Protein AF-A0A3C1NC01-F1 (afdb_monomer)

Solvent-accessible surface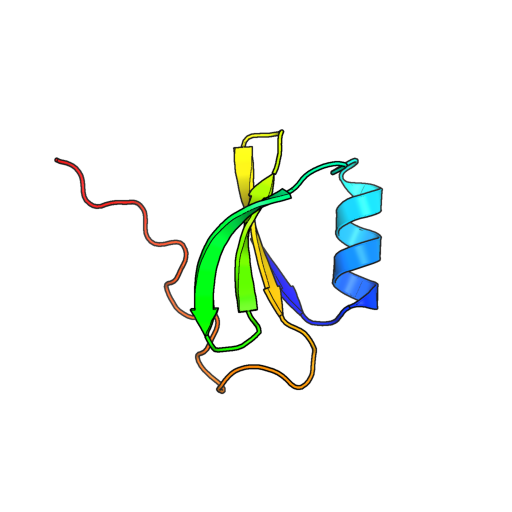 area (backbone atoms only — not comparable to full-atom values): 4083 Å² total; per-residue (Å²): 91,81,40,67,25,63,68,58,41,49,56,50,34,61,75,68,68,58,89,48,72,46,79,75,48,71,76,47,87,85,27,44,35,26,34,35,84,89,66,50,52,40,34,53,32,47,74,91,50,68,62,101,61,67,77,65,79,79,79,63,73,78,78,83,131

pLDDT: mean 82.97, std 12.04, range [45.75, 94.5]

Radius of gyration: 11.99 Å; Cα contacts (8 Å, |Δi|>4): 96; chains: 1; bounding box: 27×25×31 Å

Structure (mmCIF, N/CA/C/O backbone):
data_AF-A0A3C1NC01-F1
#
_entry.id   AF-A0A3C1NC01-F1
#
loop_
_atom_site.group_PDB
_atom_site.id
_atom_site.type_symbol
_atom_site.label_atom_id
_atom_site.label_alt_id
_atom_site.label_comp_id
_atom_site.label_asym_id
_atom_site.label_entity_id
_atom_site.label_seq_id
_atom_site.pdbx_PDB_ins_code
_atom_site.Cartn_x
_atom_site.Cartn_y
_atom_site.Cartn_z
_atom_site.occupancy
_atom_site.B_iso_or_equiv
_atom_site.auth_seq_id
_atom_site.auth_comp_id
_atom_site.auth_asym_id
_atom_site.auth_atom_id
_atom_site.pdbx_PDB_model_num
ATOM 1 N N . MET A 1 1 ? 4.166 -1.544 6.938 1.00 83.38 1 MET A N 1
ATOM 2 C CA . MET A 1 1 ? 3.952 -2.773 6.151 1.00 83.38 1 MET A CA 1
ATOM 3 C C . MET A 1 1 ? 4.161 -2.458 4.682 1.00 83.38 1 MET A C 1
ATOM 5 O O . MET A 1 1 ? 3.714 -1.410 4.226 1.00 83.38 1 MET A O 1
ATOM 9 N N . THR A 1 2 ? 4.862 -3.335 3.971 1.00 85.81 2 THR A N 1
ATOM 10 C CA . THR A 1 2 ? 5.087 -3.254 2.525 1.00 85.81 2 THR A CA 1
ATOM 11 C C . THR A 1 2 ? 4.330 -4.375 1.836 1.00 85.81 2 THR A C 1
ATOM 13 O O . THR A 1 2 ? 4.386 -5.520 2.279 1.00 85.81 2 THR A O 1
ATOM 16 N N . VAL A 1 3 ? 3.625 -4.053 0.756 1.00 85.94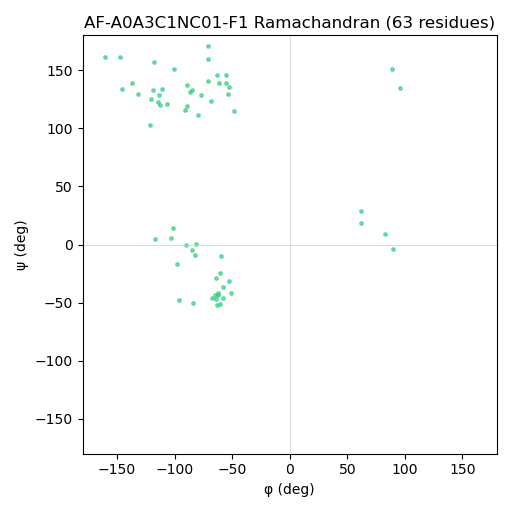 3 VAL A N 1
ATOM 17 C CA . VAL A 1 3 ? 2.932 -5.053 -0.059 1.00 85.94 3 VAL A CA 1
ATOM 18 C C . VAL A 1 3 ? 3.145 -4.756 -1.540 1.00 85.94 3 VAL A C 1
ATOM 20 O O . VAL A 1 3 ? 3.145 -3.601 -1.974 1.00 85.94 3 VAL A O 1
ATOM 23 N N . CYS A 1 4 ? 3.370 -5.817 -2.312 1.00 87.31 4 CYS A N 1
ATOM 24 C CA . CYS A 1 4 ? 3.662 -5.749 -3.737 1.00 87.31 4 CYS A CA 1
ATOM 25 C C . CYS A 1 4 ? 2.588 -6.495 -4.531 1.00 87.31 4 CYS A C 1
ATOM 27 O O . CYS A 1 4 ? 2.266 -7.645 -4.229 1.00 87.31 4 CYS A O 1
ATOM 29 N N . GLY A 1 5 ? 2.088 -5.853 -5.585 1.00 86.06 5 GLY A N 1
ATOM 30 C CA . GLY A 1 5 ? 1.062 -6.392 -6.476 1.00 86.06 5 GLY A CA 1
ATOM 31 C C . GLY A 1 5 ? -0.344 -5.931 -6.094 1.00 86.06 5 GLY A C 1
ATOM 32 O O . GLY A 1 5 ? -0.724 -5.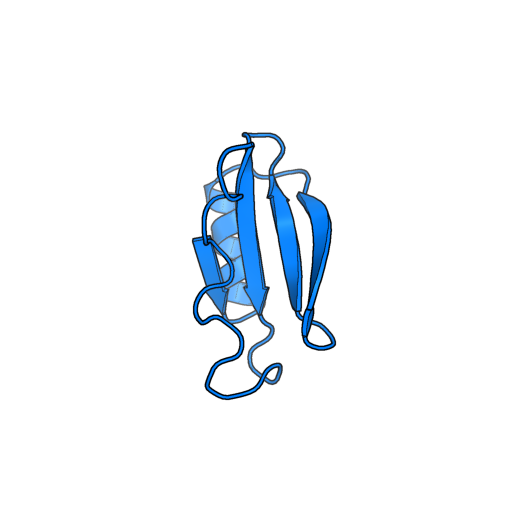961 -4.925 1.00 86.06 5 GLY A O 1
ATOM 33 N N . GLY A 1 6 ? -1.127 -5.507 -7.090 1.00 87.19 6 GLY A N 1
ATOM 34 C CA . GLY A 1 6 ? -2.462 -4.939 -6.867 1.00 87.19 6 GLY A CA 1
ATOM 35 C C . GLY A 1 6 ? -3.417 -5.917 -6.182 1.00 87.19 6 GLY A C 1
ATOM 36 O O . GLY A 1 6 ? -3.974 -5.589 -5.143 1.00 87.19 6 GLY A O 1
ATOM 37 N N . ALA A 1 7 ? -3.534 -7.143 -6.704 1.00 90.00 7 ALA A N 1
ATOM 38 C CA . ALA A 1 7 ? -4.420 -8.167 -6.142 1.00 90.00 7 ALA A CA 1
ATOM 39 C C . ALA A 1 7 ? -4.040 -8.558 -4.702 1.00 90.00 7 ALA A C 1
ATOM 41 O O . ALA A 1 7 ? -4.910 -8.655 -3.842 1.00 90.00 7 ALA A O 1
ATOM 42 N N . THR A 1 8 ? -2.743 -8.713 -4.419 1.00 90.12 8 THR A N 1
ATOM 43 C CA . THR A 1 8 ? -2.236 -8.999 -3.067 1.00 90.12 8 THR A CA 1
ATOM 44 C C . THR A 1 8 ? -2.556 -7.863 -2.102 1.00 90.12 8 THR A C 1
ATOM 46 O O . THR A 1 8 ? -2.994 -8.098 -0.979 1.00 90.12 8 THR A O 1
ATOM 49 N N . SER A 1 9 ? -2.356 -6.624 -2.554 1.00 90.62 9 SER A N 1
ATOM 50 C CA . SER A 1 9 ? -2.623 -5.429 -1.752 1.00 90.62 9 SER A CA 1
ATOM 51 C C . SER A 1 9 ? -4.108 -5.304 -1.435 1.00 90.62 9 SER A C 1
ATOM 53 O O . SER A 1 9 ? -4.460 -5.045 -0.290 1.00 90.62 9 SER A O 1
ATOM 55 N N . GLN A 1 10 ? -4.970 -5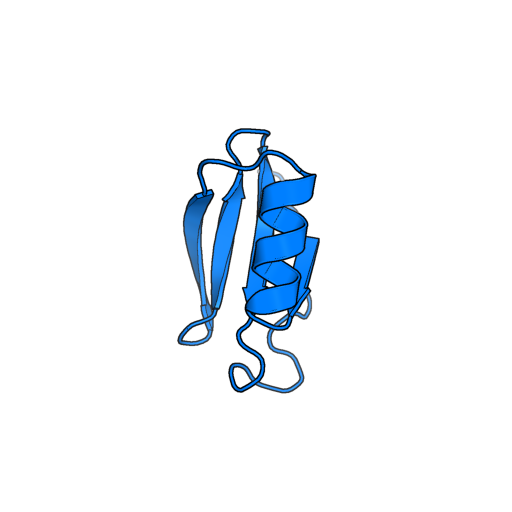.553 -2.423 1.00 90.69 10 GLN A N 1
ATOM 56 C CA . GLN A 1 10 ? -6.418 -5.522 -2.244 1.00 90.69 10 GLN A CA 1
ATOM 57 C C . GLN A 1 10 ? -6.880 -6.589 -1.246 1.00 90.69 10 GLN A C 1
ATOM 59 O O . GLN A 1 10 ? -7.516 -6.253 -0.253 1.00 90.69 10 GLN A O 1
ATOM 64 N N . ALA A 1 11 ? -6.482 -7.849 -1.444 1.00 93.25 11 ALA A N 1
ATOM 65 C CA . ALA A 1 11 ? -6.861 -8.942 -0.548 1.00 93.25 11 ALA A CA 1
ATOM 66 C C . ALA A 1 11 ? -6.417 -8.688 0.905 1.00 93.25 11 ALA A C 1
ATOM 68 O O . ALA A 1 11 ? -7.137 -9.013 1.846 1.00 93.25 11 ALA A O 1
ATOM 69 N N . MET A 1 12 ? -5.244 -8.075 1.096 1.00 91.94 12 MET A N 1
ATOM 70 C CA . MET A 1 12 ? -4.749 -7.676 2.413 1.00 91.94 12 MET A CA 1
ATOM 71 C C . MET A 1 12 ? -5.588 -6.547 3.035 1.00 91.94 12 MET A C 1
ATOM 73 O O . MET A 1 12 ? -5.915 -6.620 4.218 1.00 91.94 12 MET A O 1
ATOM 77 N N . ILE A 1 13 ? -5.907 -5.500 2.268 1.00 92.00 13 ILE A N 1
ATOM 78 C CA . ILE A 1 13 ? -6.736 -4.370 2.718 1.00 92.00 13 ILE A CA 1
ATOM 79 C C . ILE A 1 13 ? -8.107 -4.874 3.176 1.00 92.00 13 ILE A C 1
ATOM 81 O O . ILE A 1 13 ? -8.541 -4.528 4.276 1.00 92.00 13 ILE A O 1
ATOM 85 N N . ASP A 1 14 ? -8.721 -5.752 2.382 1.00 93.75 14 ASP A N 1
ATOM 86 C CA . ASP A 1 14 ? -10.022 -6.352 2.678 1.00 93.75 14 ASP A CA 1
ATOM 87 C C . ASP A 1 14 ? -9.960 -7.216 3.947 1.00 93.75 14 ASP A C 1
ATOM 89 O O . ASP A 1 14 ? -10.784 -7.062 4.849 1.00 93.75 14 ASP A O 1
ATOM 93 N N . ALA A 1 15 ? -8.944 -8.078 4.070 1.00 92.38 15 ALA A N 1
ATOM 94 C CA . ALA A 1 15 ? -8.767 -8.946 5.237 1.00 92.38 15 ALA A CA 1
ATOM 95 C C . ALA A 1 15 ? -8.512 -8.171 6.542 1.00 92.38 15 ALA A C 1
ATOM 97 O O . ALA A 1 15 ? -8.860 -8.649 7.621 1.00 92.38 15 ALA A O 1
ATOM 98 N N . LEU A 1 16 ? -7.906 -6.984 6.455 1.00 90.94 16 LEU A N 1
ATOM 99 C CA . LEU A 1 16 ? -7.647 -6.110 7.602 1.00 90.94 16 LEU A CA 1
ATOM 100 C C . LEU A 1 16 ? -8.784 -5.118 7.880 1.00 90.94 16 LEU A C 1
ATOM 102 O O . LEU A 1 16 ? -8.667 -4.324 8.813 1.00 90.94 16 LEU A O 1
ATOM 106 N N . GLY A 1 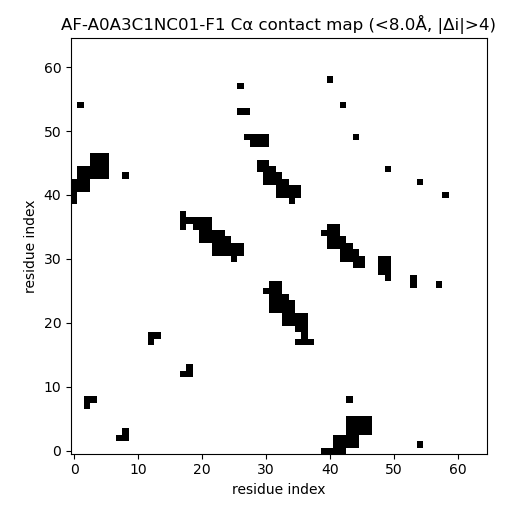17 ? -9.859 -5.136 7.084 1.00 94.50 17 GLY A N 1
ATOM 107 C CA . GLY A 1 17 ? -10.976 -4.201 7.221 1.00 94.50 17 GLY A CA 1
ATOM 108 C C . GLY A 1 17 ? -10.570 -2.740 7.016 1.00 94.50 17 GLY A C 1
ATOM 109 O O . GLY A 1 17 ? -11.161 -1.846 7.617 1.00 94.50 17 GLY A O 1
ATOM 110 N N . ILE A 1 18 ? -9.535 -2.478 6.212 1.00 93.44 18 ILE A N 1
ATOM 111 C CA . ILE A 1 18 ? -9.068 -1.118 5.930 1.00 93.44 18 ILE A CA 1
ATOM 112 C C . ILE A 1 18 ? -9.990 -0.495 4.876 1.00 93.44 18 ILE A C 1
ATOM 114 O O . ILE A 1 18 ? -9.960 -0.868 3.711 1.00 93.44 18 ILE A O 1
ATOM 118 N N . ASP A 1 19 ? -10.774 0.502 5.270 1.00 92.81 19 ASP A N 1
ATOM 119 C CA . ASP A 1 19 ? -11.704 1.225 4.389 1.00 92.81 19 ASP A CA 1
ATOM 120 C C . ASP A 1 19 ? -11.139 2.557 3.856 1.00 92.81 19 ASP A C 1
ATOM 122 O O . ASP A 1 19 ? -11.647 3.132 2.891 1.00 92.81 19 ASP A O 1
ATOM 126 N N . ARG A 1 20 ? -10.082 3.070 4.496 1.00 92.31 20 ARG A N 1
ATOM 127 C CA . ARG A 1 20 ? -9.513 4.388 4.225 1.00 92.31 20 ARG A CA 1
ATOM 128 C C . ARG A 1 20 ? -8.004 4.399 4.412 1.00 92.31 20 ARG A C 1
ATOM 130 O O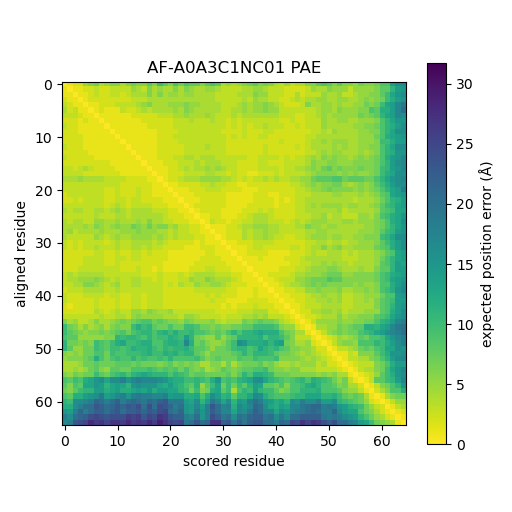 . ARG A 1 20 ? -7.467 3.968 5.436 1.00 92.31 20 ARG A O 1
ATOM 137 N N . LEU A 1 21 ? -7.339 4.992 3.424 1.00 93.00 21 LEU A N 1
ATOM 138 C CA . LEU A 1 21 ? -5.914 5.286 3.416 1.00 93.00 21 LEU A CA 1
ATOM 139 C C . LEU A 1 21 ? -5.712 6.794 3.253 1.00 93.00 21 LEU A C 1
ATOM 141 O O . LEU A 1 21 ? -6.194 7.392 2.294 1.00 93.00 21 LEU A O 1
ATOM 145 N N . THR A 1 22 ? -4.968 7.400 4.171 1.00 94.44 22 THR A N 1
ATOM 146 C CA . THR A 1 22 ? -4.468 8.769 4.035 1.00 94.44 22 THR A CA 1
ATOM 147 C C . THR A 1 22 ? -3.097 8.717 3.380 1.00 94.44 22 THR A C 1
ATOM 149 O O . THR A 1 22 ? -2.159 8.181 3.971 1.00 94.44 22 THR A O 1
ATOM 152 N N . LEU A 1 23 ? -2.965 9.272 2.176 1.00 92.38 23 LEU A N 1
ATOM 153 C CA . LEU A 1 23 ? -1.672 9.418 1.509 1.00 92.38 23 LEU A CA 1
ATOM 154 C C . LEU A 1 23 ? -0.822 10.452 2.260 1.00 92.38 23 LEU A C 1
ATOM 156 O O . LEU A 1 23 ? -1.251 11.586 2.448 1.00 92.38 23 LEU A O 1
ATOM 160 N N . LEU A 1 24 ? 0.370 10.056 2.702 1.00 92.06 24 LEU A N 1
ATOM 161 C CA . LEU A 1 24 ? 1.285 10.924 3.448 1.00 92.06 24 LEU A CA 1
ATOM 162 C C . LEU A 1 24 ? 2.330 11.559 2.536 1.00 92.06 24 LEU A C 1
ATOM 164 O O . LEU A 1 24 ? 2.593 12.753 2.626 1.00 92.06 24 LEU A O 1
ATOM 168 N N . ARG A 1 25 ? 2.955 10.742 1.686 1.00 90.25 25 ARG A N 1
ATOM 169 C CA . ARG A 1 25 ? 3.961 11.170 0.711 1.00 90.25 25 ARG A CA 1
ATOM 170 C C . ARG A 1 25 ? 4.119 10.128 -0.383 1.00 90.25 25 ARG A C 1
ATOM 172 O O . ARG A 1 25 ? 3.793 8.959 -0.184 1.00 90.25 25 ARG A O 1
ATOM 179 N N . GLU A 1 26 ? 4.684 10.546 -1.499 1.00 88.94 26 GLU A N 1
ATOM 180 C CA . GLU A 1 26 ? 5.184 9.642 -2.526 1.00 88.94 26 GLU A CA 1
ATOM 181 C C . GLU A 1 26 ? 6.617 9.209 -2.173 1.00 88.94 26 GLU A C 1
ATOM 183 O O . GLU A 1 26 ? 7.436 10.032 -1.762 1.00 88.94 26 GLU A O 1
ATOM 188 N N . ILE A 1 27 ? 6.893 7.906 -2.253 1.00 86.38 27 ILE A N 1
ATOM 189 C CA . ILE A 1 27 ? 8.231 7.333 -2.050 1.00 86.38 27 ILE A CA 1
ATOM 190 C C . ILE A 1 27 ? 9.022 7.416 -3.359 1.00 86.38 27 ILE A C 1
ATOM 192 O O . ILE A 1 27 ? 10.146 7.908 -3.394 1.00 86.38 27 ILE A O 1
ATOM 196 N N . GLU A 1 28 ? 8.390 6.949 -4.430 1.00 85.12 28 GLU A N 1
ATOM 197 C CA . GLU A 1 28 ? 8.858 6.936 -5.813 1.00 85.12 28 GLU A CA 1
ATOM 198 C C . GLU A 1 28 ? 7.637 7.108 -6.727 1.00 85.12 28 GLU A C 1
ATOM 200 O O . GLU A 1 28 ? 6.524 6.832 -6.267 1.00 85.12 28 GLU A O 1
ATOM 205 N N . PRO A 1 29 ? 7.811 7.496 -8.006 1.00 83.06 2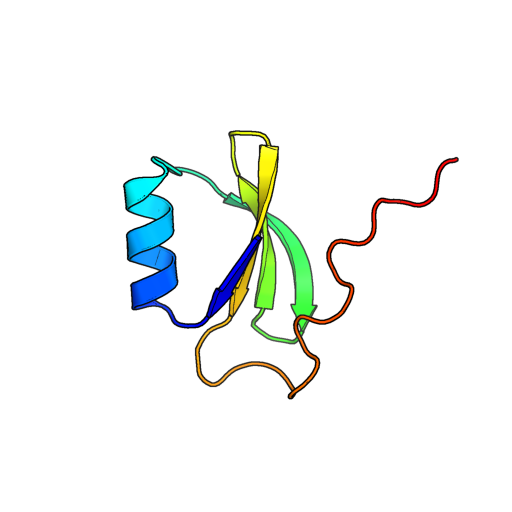9 PRO A N 1
ATOM 206 C CA . PRO A 1 29 ? 6.702 7.656 -8.942 1.00 83.06 29 PRO A CA 1
ATOM 207 C C . PRO A 1 29 ? 5.754 6.450 -8.929 1.00 83.06 29 PRO A C 1
ATOM 209 O O . PRO A 1 29 ? 6.151 5.343 -9.293 1.00 83.06 29 PRO A O 1
ATOM 212 N N . GLY A 1 30 ? 4.509 6.656 -8.494 1.00 83.56 30 GLY A N 1
ATOM 213 C CA . GLY A 1 30 ? 3.477 5.614 -8.415 1.00 83.56 30 GLY A CA 1
ATOM 214 C C . GLY A 1 30 ? 3.516 4.721 -7.166 1.00 83.56 30 GLY A C 1
ATOM 215 O O . GLY A 1 30 ? 2.772 3.739 -7.107 1.00 83.56 30 GLY A O 1
ATOM 216 N N . ILE A 1 31 ? 4.344 5.041 -6.166 1.00 87.75 31 ILE A N 1
ATOM 217 C CA . ILE A 1 31 ? 4.435 4.328 -4.883 1.00 87.75 31 ILE A CA 1
ATOM 218 C C . ILE A 1 31 ? 4.143 5.306 -3.741 1.00 87.75 31 ILE A C 1
ATOM 220 O O . ILE A 1 31 ? 4.992 6.098 -3.331 1.00 87.75 31 ILE A O 1
ATOM 224 N N . GLY A 1 32 ? 2.931 5.228 -3.194 1.00 88.94 32 GLY A N 1
ATOM 225 C CA . GLY A 1 32 ? 2.499 6.050 -2.064 1.00 88.94 32 GLY A CA 1
ATOM 226 C C . GLY A 1 32 ? 2.798 5.408 -0.709 1.00 88.94 32 GLY A C 1
ATOM 227 O O . GLY A 1 32 ? 2.536 4.220 -0.502 1.00 88.94 32 GLY A O 1
ATOM 228 N N . LEU A 1 33 ? 3.286 6.213 0.237 1.00 91.06 33 LEU A N 1
ATOM 229 C CA . LEU A 1 33 ? 3.261 5.894 1.661 1.00 91.06 33 LEU A CA 1
ATOM 230 C C . LEU A 1 33 ? 1.954 6.408 2.260 1.00 91.06 33 LEU A C 1
ATOM 232 O O . LEU A 1 33 ? 1.705 7.614 2.286 1.00 91.06 33 LEU A O 1
ATOM 236 N N . CYS A 1 34 ? 1.154 5.497 2.791 1.00 92.38 34 CYS A N 1
ATOM 237 C CA . CYS A 1 34 ? -0.156 5.774 3.353 1.00 92.38 34 CYS A CA 1
ATOM 238 C C . CYS A 1 34 ? -0.216 5.438 4.844 1.00 92.38 34 CYS A C 1
ATOM 240 O O . CYS A 1 34 ? 0.523 4.588 5.349 1.00 92.38 34 CYS A O 1
ATOM 242 N N . ARG A 1 35 ? -1.159 6.067 5.542 1.00 92.94 35 ARG A N 1
ATOM 243 C CA . ARG A 1 35 ? -1.596 5.685 6.884 1.00 92.94 35 ARG A CA 1
ATOM 244 C C . ARG A 1 35 ? -3.038 5.200 6.827 1.00 92.94 35 ARG A C 1
ATOM 246 O O . ARG A 1 35 ? -3.900 5.875 6.276 1.00 92.94 35 ARG A O 1
ATOM 253 N N . THR A 1 36 ? -3.284 4.029 7.387 1.00 92.88 36 THR A N 1
ATOM 254 C CA . THR A 1 36 ? -4.631 3.466 7.568 1.00 92.88 36 THR A CA 1
ATOM 255 C C . THR A 1 36 ? -5.396 4.227 8.653 1.00 92.88 36 THR A C 1
ATOM 257 O O . THR A 1 36 ? -4.779 4.860 9.515 1.00 92.88 36 THR A O 1
ATOM 260 N N . HIS A 1 37 ? -6.728 4.140 8.668 1.00 89.88 37 HIS A N 1
ATOM 261 C CA . HIS A 1 37 ? -7.531 4.722 9.754 1.00 89.88 37 HIS A CA 1
ATOM 262 C C . HIS A 1 37 ? -7.200 4.120 11.137 1.00 89.88 37 HIS A C 1
ATOM 264 O O . HIS A 1 37 ? -7.365 4.793 12.149 1.00 89.88 37 HIS A O 1
ATOM 270 N N . THR A 1 38 ? -6.679 2.889 11.184 1.00 87.56 38 THR A N 1
ATOM 271 C CA . THR A 1 38 ? -6.193 2.223 12.406 1.00 87.56 38 THR A CA 1
ATOM 272 C C . THR A 1 38 ? -4.778 2.647 12.816 1.00 87.56 38 THR A C 1
ATOM 274 O O . THR A 1 38 ? -4.255 2.176 13.822 1.00 87.56 38 THR A O 1
ATOM 277 N N . GLY A 1 39 ? -4.134 3.551 12.067 1.00 86.50 39 GLY A N 1
ATOM 278 C CA . GLY A 1 39 ? -2.820 4.111 12.395 1.00 86.50 39 GLY A CA 1
ATOM 279 C C . GLY A 1 39 ? -1.623 3.327 11.848 1.00 86.50 39 GLY A C 1
ATOM 280 O O . GLY A 1 39 ? -0.490 3.799 11.950 1.00 86.50 39 GLY A O 1
ATOM 281 N N . HIS A 1 40 ? -1.833 2.178 11.201 1.00 88.69 40 HIS A N 1
ATOM 282 C CA . HIS A 1 40 ? -0.757 1.430 10.549 1.00 88.69 40 HIS A CA 1
ATOM 283 C C . HIS A 1 40 ? -0.245 2.135 9.289 1.00 88.69 40 HIS A C 1
ATOM 285 O O . HIS A 1 40 ? -1.025 2.653 8.488 1.00 88.69 40 HIS A O 1
ATOM 291 N N . MET A 1 41 ? 1.074 2.092 9.094 1.00 90.38 41 MET A N 1
ATOM 292 C CA . MET A 1 41 ? 1.752 2.610 7.905 1.00 90.38 41 MET A CA 1
ATOM 293 C C . MET A 1 41 ? 1.791 1.544 6.808 1.00 90.38 41 MET A C 1
ATOM 295 O O . MET A 1 41 ? 2.227 0.412 7.056 1.00 90.38 41 MET A O 1
ATOM 299 N N . LEU A 1 42 ? 1.399 1.910 5.592 1.00 90.06 42 LEU A N 1
ATOM 300 C CA . LEU A 1 42 ? 1.298 1.017 4.442 1.00 90.06 42 LEU A CA 1
ATOM 301 C C . LEU A 1 42 ? 1.979 1.639 3.222 1.00 90.06 42 LEU A C 1
ATOM 303 O O . LEU A 1 42 ? 1.684 2.776 2.874 1.00 90.06 42 LEU A O 1
ATOM 307 N N . ALA A 1 43 ? 2.852 0.887 2.556 1.00 89.69 43 ALA A N 1
ATOM 308 C CA . ALA A 1 43 ? 3.341 1.224 1.222 1.00 89.69 43 ALA A CA 1
ATOM 309 C C . ALA A 1 43 ? 2.855 0.158 0.236 1.00 89.69 43 ALA A C 1
ATOM 311 O O . ALA A 1 43 ? 3.123 -1.033 0.434 1.00 89.69 43 ALA A O 1
ATOM 312 N N . ILE A 1 44 ? 2.130 0.593 -0.796 1.00 85.56 44 ILE A N 1
ATOM 313 C CA . ILE A 1 44 ? 1.585 -0.276 -1.844 1.00 85.56 44 ILE A CA 1
ATOM 314 C C . ILE A 1 44 ? 2.395 -0.057 -3.111 1.00 85.56 44 ILE A C 1
ATOM 316 O O . ILE A 1 44 ? 2.447 1.054 -3.639 1.00 85.56 44 ILE A O 1
ATOM 320 N N . LYS A 1 45 ? 3.003 -1.130 -3.612 1.00 84.00 45 LYS A N 1
ATOM 321 C CA . LYS A 1 45 ? 3.780 -1.108 -4.848 1.00 84.00 45 LYS A CA 1
ATOM 322 C C . LYS A 1 45 ? 3.077 -1.923 -5.923 1.00 84.00 45 LYS A C 1
ATOM 324 O O . LYS A 1 45 ? 2.910 -3.135 -5.776 1.00 84.00 45 LYS A O 1
ATOM 329 N N . ASN A 1 46 ? 2.724 -1.304 -7.046 1.00 82.56 46 ASN A N 1
ATOM 330 C CA . ASN A 1 46 ? 2.330 -2.076 -8.225 1.00 82.56 46 ASN A CA 1
ATOM 331 C C . ASN A 1 46 ? 3.529 -2.932 -8.701 1.00 82.56 46 ASN A C 1
ATOM 333 O O . ASN A 1 46 ? 4.689 -2.542 -8.551 1.00 82.56 46 ASN A O 1
ATOM 337 N N . GLY A 1 47 ? 3.273 -4.131 -9.231 1.00 74.38 47 GLY A N 1
ATOM 338 C CA . GLY A 1 47 ? 4.305 -5.104 -9.602 1.00 74.38 47 GLY A CA 1
ATOM 339 C C . GLY A 1 47 ? 5.404 -4.514 -10.492 1.00 74.38 47 GLY A C 1
ATOM 340 O O . GLY A 1 47 ? 6.578 -4.735 -10.210 1.00 74.38 47 GLY A O 1
ATOM 341 N N . ALA A 1 48 ? 5.030 -3.684 -11.470 1.00 76.94 48 ALA A N 1
ATOM 342 C CA . ALA A 1 48 ? 5.945 -3.080 -12.444 1.00 76.94 48 ALA A CA 1
ATOM 343 C C . ALA A 1 48 ? 6.639 -1.781 -11.982 1.00 76.94 48 ALA A C 1
ATOM 345 O O . ALA A 1 48 ? 7.455 -1.238 -12.718 1.00 76.94 48 ALA A O 1
ATOM 346 N N . PHE A 1 49 ? 6.300 -1.258 -10.801 1.00 76.69 49 PHE A N 1
ATOM 347 C CA . PHE A 1 49 ? 6.765 0.053 -10.340 1.00 76.69 49 PHE A CA 1
ATOM 348 C C . PHE A 1 49 ? 7.920 -0.063 -9.346 1.00 76.69 49 PHE A C 1
ATOM 350 O O . PHE A 1 49 ? 7.985 -1.022 -8.574 1.00 76.69 49 PHE A O 1
ATOM 357 N N . GLY A 1 50 ? 8.775 0.956 -9.333 1.00 69.12 50 GLY A N 1
ATOM 358 C CA . GLY A 1 50 ? 9.885 1.103 -8.399 1.00 69.12 50 GLY A CA 1
ATOM 359 C C . GLY A 1 50 ? 11.190 0.456 -8.855 1.00 69.12 50 GLY A C 1
ATOM 360 O O . GLY A 1 50 ? 11.195 -0.541 -9.581 1.00 69.12 50 GLY A O 1
ATOM 361 N N . LYS A 1 51 ? 12.307 1.028 -8.406 1.00 78.50 51 LYS A N 1
ATOM 362 C CA . LYS A 1 51 ? 13.634 0.405 -8.504 1.00 78.50 51 LYS A CA 1
ATOM 363 C C . LYS A 1 51 ? 13.761 -0.791 -7.551 1.00 78.50 51 LYS A C 1
ATOM 365 O O . LYS A 1 51 ? 12.903 -1.031 -6.702 1.00 78.50 51 LYS A O 1
ATOM 370 N N . VAL A 1 52 ? 14.850 -1.552 -7.693 1.00 78.62 52 VAL A N 1
ATOM 371 C CA . VAL A 1 52 ? 15.152 -2.737 -6.860 1.00 78.62 52 VAL A CA 1
ATOM 372 C C . VAL A 1 52 ? 15.107 -2.413 -5.361 1.00 78.62 52 VAL A C 1
ATOM 374 O O . VAL A 1 52 ? 14.725 -3.256 -4.554 1.00 78.62 52 VAL A O 1
ATOM 377 N N . ASP A 1 53 ? 15.445 -1.182 -4.996 1.00 78.19 53 ASP A N 1
ATOM 378 C CA . ASP A 1 53 ? 15.562 -0.675 -3.635 1.00 78.19 53 ASP A CA 1
ATOM 379 C C . ASP A 1 53 ? 14.387 0.207 -3.178 1.00 78.19 53 ASP A C 1
ATOM 381 O O . ASP A 1 53 ? 14.414 0.674 -2.041 1.00 78.19 53 ASP A O 1
ATOM 385 N N . ALA A 1 54 ? 13.325 0.353 -3.981 1.00 71.62 54 ALA A N 1
ATOM 386 C CA . ALA A 1 54 ? 12.218 1.305 -3.777 1.00 71.62 54 ALA A CA 1
ATOM 387 C C . ALA A 1 54 ? 11.409 1.157 -2.476 1.00 71.62 54 ALA A C 1
ATOM 389 O O . ALA A 1 54 ? 10.528 1.963 -2.184 1.00 71.62 54 ALA A O 1
ATOM 390 N N . LEU A 1 55 ? 11.624 0.078 -1.723 1.00 74.56 55 LEU A N 1
ATOM 391 C CA . LEU A 1 55 ? 10.953 -0.182 -0.448 1.00 74.56 55 LEU A CA 1
ATOM 392 C C . LEU A 1 55 ? 11.929 -0.231 0.739 1.00 74.56 55 LEU A C 1
ATOM 394 O O . LEU A 1 55 ? 11.516 -0.499 1.871 1.00 74.56 55 LEU A O 1
ATOM 398 N N . THR A 1 56 ? 13.208 0.057 0.507 1.00 80.12 56 THR A N 1
ATOM 399 C CA . THR A 1 56 ? 14.259 0.013 1.528 1.00 80.12 56 THR A CA 1
ATOM 400 C C . THR A 1 56 ? 14.178 1.254 2.421 1.00 80.12 56 THR A C 1
ATOM 402 O O . THR A 1 56 ? 14.165 2.379 1.943 1.00 80.12 56 THR A O 1
ATOM 405 N N . ASN A 1 57 ? 14.158 1.071 3.744 1.00 66.50 57 ASN A N 1
ATOM 406 C CA . ASN A 1 57 ? 14.291 2.149 4.741 1.00 66.50 57 ASN A CA 1
ATOM 407 C C . ASN A 1 57 ? 13.213 3.263 4.756 1.00 66.50 57 ASN A C 1
ATOM 409 O O . ASN A 1 57 ? 13.415 4.296 5.391 1.00 66.50 57 ASN A O 1
ATOM 413 N N . HIS A 1 58 ? 12.024 3.075 4.168 1.00 68.69 58 HIS A N 1
ATOM 414 C CA . HIS A 1 58 ? 10.969 4.115 4.198 1.00 68.69 58 HIS A CA 1
ATOM 415 C C . HIS A 1 58 ? 10.118 4.161 5.475 1.00 68.69 58 HIS A C 1
ATOM 417 O O . HIS A 1 58 ? 9.343 5.103 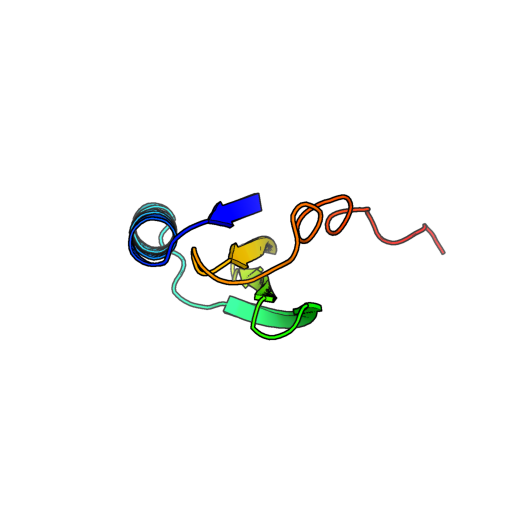5.655 1.00 68.69 58 HIS A O 1
ATOM 423 N N . PHE A 1 59 ? 10.268 3.168 6.355 1.00 66.50 59 PHE A N 1
ATOM 424 C CA . PHE A 1 59 ? 9.575 3.079 7.647 1.00 66.50 59 PHE A CA 1
ATOM 425 C C . PHE A 1 59 ? 10.461 3.485 8.825 1.00 66.50 59 PHE A C 1
ATOM 427 O O . PHE A 1 59 ? 10.111 3.181 9.964 1.00 66.50 59 PHE A O 1
ATOM 434 N N . ALA A 1 60 ? 11.603 4.137 8.572 1.00 62.78 60 ALA A N 1
ATOM 435 C CA . ALA A 1 60 ? 12.407 4.684 9.655 1.00 62.78 60 ALA A CA 1
ATOM 436 C C . ALA A 1 60 ? 11.513 5.588 10.529 1.00 62.78 60 ALA A C 1
ATOM 438 O O . ALA A 1 60 ? 10.776 6.415 9.975 1.00 62.78 60 ALA A O 1
ATOM 439 N N . PRO A 1 61 ? 11.513 5.406 11.863 1.00 53.50 61 PRO A N 1
ATOM 440 C CA . PRO A 1 61 ? 10.810 6.319 12.749 1.00 53.50 61 PRO A CA 1
ATOM 441 C C . PRO A 1 61 ? 11.311 7.741 12.487 1.00 53.50 61 PRO A C 1
ATOM 443 O O . PRO A 1 61 ? 12.479 7.936 12.140 1.00 53.50 61 PRO A O 1
ATOM 446 N N . ALA A 1 62 ? 10.420 8.727 12.617 1.00 50.12 62 ALA A N 1
ATOM 447 C CA . ALA A 1 62 ? 10.851 10.118 12.608 1.00 50.12 62 ALA A CA 1
ATOM 448 C C . ALA A 1 62 ? 11.971 10.276 13.655 1.00 50.12 62 ALA A C 1
ATOM 450 O O . ALA A 1 62 ? 11.852 9.684 14.735 1.00 50.12 62 ALA A O 1
ATOM 451 N N . PRO A 1 63 ? 13.070 10.986 13.338 1.00 45.75 63 PRO A N 1
ATOM 452 C CA . PRO A 1 63 ? 14.077 11.277 14.346 1.00 45.75 63 PRO A CA 1
ATOM 453 C C . PRO A 1 63 ? 13.388 11.973 15.533 1.00 45.75 63 PRO A C 1
AT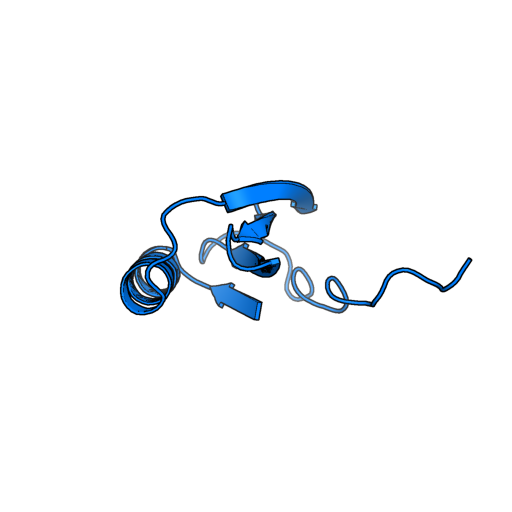OM 455 O O . PRO A 1 63 ? 12.472 12.764 15.300 1.00 45.75 63 PRO A O 1
ATOM 458 N N . PRO A 1 64 ? 13.752 11.636 16.782 1.00 46.25 64 PRO A N 1
ATOM 459 C CA . PRO A 1 64 ? 13.234 12.355 17.937 1.00 46.25 64 PRO A CA 1
ATOM 460 C C . PRO A 1 64 ? 13.663 13.826 17.845 1.00 46.25 64 PRO A C 1
ATOM 462 O O . PRO A 1 64 ? 14.791 14.097 17.425 1.00 46.25 64 PRO A O 1
ATOM 465 N N . ASP A 1 65 ? 12.741 14.729 18.190 1.00 59.66 65 ASP A N 1
ATOM 466 C CA . ASP A 1 65 ? 12.972 16.179 18.274 1.00 59.66 65 ASP A CA 1
ATOM 467 C C . ASP A 1 65 ? 14.117 16.535 19.241 1.00 59.66 65 ASP A C 1
ATOM 469 O O . ASP A 1 65 ? 14.252 15.855 20.290 1.00 59.66 65 ASP A O 1
#

Sequence (65 aa):
MTVCGGATSQAMIDALGIDRLTLLREIEPGIGLCRTHTGHMLAIKNGAFGKVDALTNHFAPAPPD

Nearest PDB structures (foldseek):
  4xg0-assembly1_A  TM=8.822E-01  e=8.135E-04  Bordetella bronchiseptica RB50
  5dmh-assembly2_B  TM=9.406E-01  e=1.760E-02  Cupriavidus necator H16
  1xqa-assembly1_A  TM=5.208E-01  e=4.352E-01  Bacillus cereus ATCC 14579
  6xck-assembly3_A  TM=3.734E-01  e=3.232E+00  Thermomonospora curvata DSM 43183
  5c68-assembly1_A  TM=3.667E-01  e=3.232E+00  Thermomonospora curvata DSM 43183

Foldseek 3Di:
DEDEADVRVVVVCVVVVFPDWAFDDALAVPWTFTATPVGDIYIYHYNPDDDPCSPPPPPPPDPDD

Mean predicted aligned error: 5.92 Å

Secondary structure (DSSP, 8-state):
-EEESHHHHHHHHHHTT---EEEEEEEETTEEEEEETTS-EEEEE-TT-S-TTTTTTTTPPPPP-